Protein AF-A0A1U7VK16-F1 (afdb_monomer_lite)

Structure (mmCIF, N/CA/C/O backbone):
data_AF-A0A1U7VK16-F1
#
_entry.id   AF-A0A1U7VK16-F1
#
loop_
_atom_site.group_PDB
_atom_site.id
_atom_site.type_symbol
_atom_site.label_atom_id
_atom_site.label_alt_id
_atom_site.label_comp_id
_atom_site.label_asym_id
_atom_site.label_entity_id
_atom_site.label_seq_id
_atom_site.pdbx_PDB_ins_code
_atom_site.Cartn_x
_atom_site.Cartn_y
_atom_site.Cartn_z
_atom_site.occupancy
_atom_site.B_iso_or_equiv
_atom_site.auth_seq_id
_atom_site.auth_comp_id
_atom_site.auth_asym_id
_atom_site.auth_atom_id
_atom_site.pdbx_PDB_model_num
ATOM 1 N N . MET A 1 1 ? -46.923 0.189 50.064 1.00 44.00 1 MET A N 1
ATOM 2 C CA . MET A 1 1 ? -45.559 0.011 49.522 1.00 44.00 1 MET A CA 1
ATOM 3 C C . MET A 1 1 ? -45.593 -1.048 48.425 1.00 44.00 1 MET A C 1
ATOM 5 O O . MET A 1 1 ? -45.546 -2.229 48.728 1.00 44.00 1 MET A O 1
ATOM 9 N N . LYS A 1 2 ? -45.774 -0.647 47.163 1.00 47.06 2 LYS A N 1
ATOM 10 C CA . LYS A 1 2 ? -45.795 -1.556 46.005 1.00 47.06 2 LYS A CA 1
ATOM 11 C C . LYS A 1 2 ? -44.626 -1.150 45.110 1.00 47.06 2 LYS A C 1
ATOM 13 O O . LYS A 1 2 ? -44.734 -0.174 44.377 1.00 47.06 2 LYS A O 1
ATOM 18 N N . LYS A 1 3 ? -43.478 -1.817 45.268 1.00 52.41 3 LYS A N 1
ATOM 19 C CA . LYS A 1 3 ? -42.295 -1.621 44.417 1.00 52.41 3 LYS A CA 1
ATOM 20 C C . LYS A 1 3 ? -42.602 -2.268 43.065 1.00 52.41 3 LYS A C 1
ATOM 22 O O . LYS A 1 3 ? -42.338 -3.449 42.871 1.00 52.41 3 LYS A O 1
ATOM 27 N N . GLN A 1 4 ? -43.257 -1.518 42.182 1.00 55.44 4 GLN A N 1
ATOM 28 C CA . GLN A 1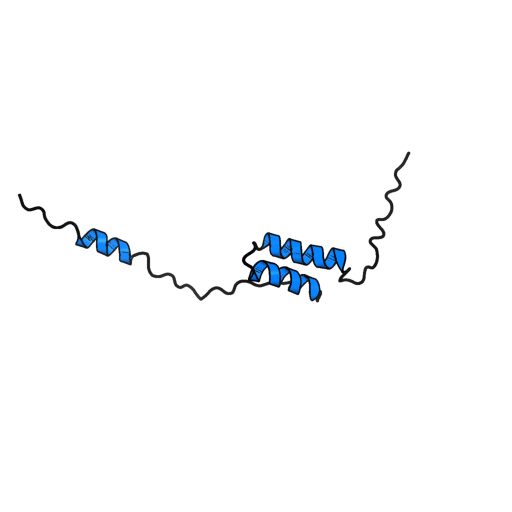 4 ? -43.577 -1.968 40.831 1.00 55.44 4 GLN A CA 1
ATOM 29 C C . GLN A 1 4 ? -42.297 -1.979 39.996 1.00 55.44 4 GLN A C 1
ATOM 31 O O . GLN A 1 4 ? -41.873 -0.961 39.464 1.00 55.44 4 GLN A O 1
ATOM 36 N N . LEU A 1 5 ? -41.671 -3.154 39.983 1.00 58.16 5 LEU A N 1
ATOM 37 C CA . LEU A 1 5 ? -40.919 -3.765 38.890 1.00 58.16 5 LEU A CA 1
ATOM 38 C C . LEU A 1 5 ? -40.596 -2.819 37.712 1.00 58.16 5 LEU A C 1
ATOM 40 O O . LEU A 1 5 ? -41.273 -2.811 36.690 1.00 58.16 5 LEU A O 1
ATOM 44 N N . GLN A 1 6 ? -39.506 -2.063 37.848 1.00 58.22 6 GLN A N 1
ATOM 45 C CA . GLN A 1 6 ? -38.950 -1.151 36.833 1.00 58.22 6 GLN A CA 1
ATOM 46 C C . GLN A 1 6 ? -38.085 -1.878 35.779 1.00 58.22 6 GLN A C 1
ATOM 48 O O . GLN A 1 6 ? -37.375 -1.261 34.991 1.00 58.22 6 GLN A O 1
ATOM 53 N N . VAL A 1 7 ? -38.146 -3.212 35.775 1.00 57.31 7 VAL A N 1
ATOM 54 C CA . VAL A 1 7 ? -37.349 -4.117 34.939 1.00 57.31 7 VAL A CA 1
ATOM 55 C C . VAL A 1 7 ? -37.731 -4.113 33.443 1.00 57.31 7 VAL A C 1
ATOM 57 O O . VAL A 1 7 ? -36.818 -4.246 32.628 1.00 57.31 7 VAL A O 1
ATOM 60 N N . PRO A 1 8 ? -38.998 -3.910 33.005 1.00 54.97 8 PRO A N 1
ATOM 61 C CA . PRO A 1 8 ? -39.321 -4.051 31.582 1.00 54.97 8 PRO A CA 1
ATOM 62 C C . PRO A 1 8 ? -38.795 -2.875 30.746 1.00 54.97 8 PRO A C 1
ATOM 64 O O . PRO A 1 8 ? -38.484 -3.044 29.572 1.00 54.97 8 PRO A O 1
ATOM 67 N N . HIS A 1 9 ? -38.630 -1.697 31.356 1.00 55.59 9 HIS A N 1
ATOM 68 C CA . HIS A 1 9 ? -38.140 -0.499 30.671 1.00 55.59 9 HIS A CA 1
ATOM 69 C C . HIS A 1 9 ? -36.626 -0.545 30.409 1.00 55.59 9 HIS A C 1
ATOM 71 O O . HIS A 1 9 ? -36.146 0.053 29.447 1.00 55.59 9 HIS A O 1
ATOM 77 N N . LEU A 1 10 ? -35.877 -1.272 31.248 1.00 54.38 10 LEU A N 1
ATOM 78 C CA . LEU A 1 10 ? -34.437 -1.467 31.078 1.00 54.38 10 LEU A CA 1
ATOM 79 C C . LEU A 1 10 ? -34.140 -2.475 29.953 1.00 54.38 10 LEU A C 1
ATOM 81 O O . LEU A 1 10 ? -33.206 -2.284 29.182 1.00 54.38 10 LEU A O 1
ATOM 85 N N . LEU A 1 11 ? -34.979 -3.510 29.818 1.00 55.47 11 LEU A N 1
ATOM 86 C CA . LEU A 1 11 ? -34.871 -4.509 28.749 1.00 55.47 11 LEU A CA 1
ATOM 87 C C . LEU A 1 11 ? -35.260 -3.941 27.377 1.00 55.47 11 LEU A C 1
ATOM 89 O O . LEU A 1 11 ? -34.620 -4.262 26.379 1.00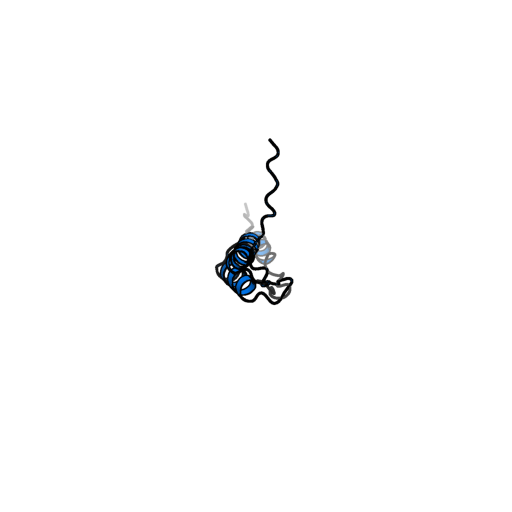 55.47 11 LEU A O 1
ATOM 93 N N . LEU A 1 12 ? -36.256 -3.050 27.325 1.00 54.84 12 LEU A N 1
ATOM 94 C CA . LEU A 1 12 ? -36.654 -2.365 26.090 1.00 54.84 12 LEU A CA 1
ATOM 95 C C . LEU A 1 12 ? -35.543 -1.462 25.533 1.00 54.84 12 LEU A C 1
ATOM 97 O O . LEU A 1 12 ? -35.374 -1.399 24.320 1.00 54.84 12 LEU A O 1
ATOM 101 N N . PHE A 1 13 ? -34.741 -0.823 26.392 1.00 55.28 13 PHE A N 1
ATOM 102 C CA . PHE A 1 13 ? -33.632 0.031 25.949 1.00 55.28 13 PHE A CA 1
ATOM 103 C C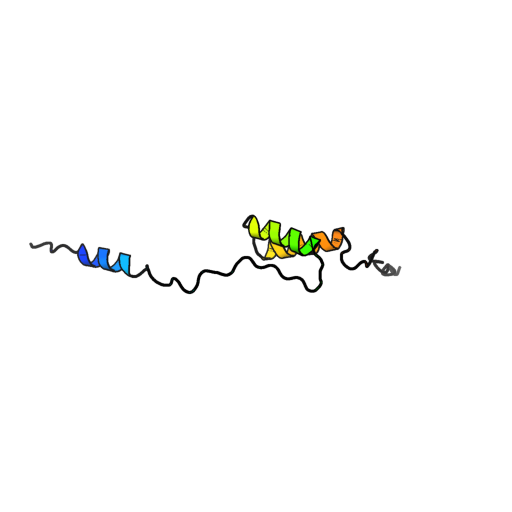 . PHE A 1 13 ? -32.492 -0.770 25.294 1.00 55.28 13 PHE A C 1
ATOM 105 O O . PHE A 1 13 ? -31.828 -0.276 24.388 1.00 55.28 13 PHE A O 1
ATOM 112 N N . SER A 1 14 ? -32.303 -2.034 25.696 1.00 57.69 14 SER A N 1
ATOM 113 C CA . SER A 1 14 ? -31.258 -2.911 25.152 1.00 57.69 14 SER A CA 1
ATOM 114 C C . SER A 1 14 ? -31.518 -3.361 23.711 1.00 57.69 14 SER A C 1
ATOM 116 O O . SER A 1 14 ? -30.561 -3.678 23.010 1.00 57.69 14 SER A O 1
ATOM 118 N N . MET A 1 15 ? -32.778 -3.419 23.260 1.00 55.06 15 MET A N 1
ATOM 119 C CA . MET A 1 15 ? -33.110 -3.874 21.899 1.00 55.06 15 MET A CA 1
ATOM 120 C C . MET A 1 15 ? -33.054 -2.754 20.849 1.00 55.06 15 MET A C 1
ATOM 122 O O . MET A 1 15 ? -33.045 -3.043 19.657 1.00 55.06 15 MET A O 1
ATOM 126 N N . VAL A 1 16 ? -32.968 -1.485 21.263 1.00 57.50 16 VAL A N 1
ATOM 127 C CA . VAL A 1 16 ? -32.988 -0.328 20.344 1.00 57.50 16 VAL A CA 1
ATOM 128 C C . VAL A 1 16 ? -31.626 -0.068 19.674 1.00 57.50 16 VAL A C 1
ATOM 130 O O . VAL A 1 16 ? -31.562 0.670 18.699 1.00 57.50 16 VAL A O 1
ATOM 133 N N . LEU A 1 17 ? -30.539 -0.716 20.111 1.00 57.50 17 LEU A N 1
ATOM 134 C CA . LEU A 1 17 ? -29.218 -0.606 19.463 1.00 57.50 17 LEU A CA 1
ATOM 135 C C . LEU A 1 17 ? -28.954 -1.648 18.359 1.00 57.50 17 LEU A C 1
ATOM 137 O O . LEU A 1 17 ? -27.844 -1.706 17.834 1.00 57.50 17 LEU A O 1
ATOM 141 N N . ALA A 1 18 ? -29.930 -2.484 18.002 1.00 60.50 18 ALA A N 1
ATOM 142 C CA . ALA A 1 18 ? -29.727 -3.579 17.057 1.00 60.50 18 ALA A CA 1
ATOM 143 C C . ALA A 1 18 ? -30.594 -3.421 15.800 1.00 60.50 18 ALA A C 1
ATOM 145 O O . ALA A 1 18 ? -31.570 -4.143 15.646 1.00 60.50 18 ALA A O 1
ATOM 146 N N . SER A 1 19 ? -30.251 -2.481 14.911 1.00 60.06 19 SER A N 1
ATOM 147 C CA . SER A 1 19 ? -30.500 -2.598 13.460 1.00 60.06 19 SER A CA 1
ATOM 148 C C . SER A 1 19 ? -30.049 -1.342 12.708 1.00 60.06 19 SER A C 1
ATOM 150 O O . SER A 1 19 ? -30.842 -0.436 12.496 1.00 60.06 19 SER A O 1
ATOM 152 N N . GLU A 1 20 ? -28.811 -1.352 12.221 1.00 53.84 20 GLU A N 1
ATOM 153 C CA . GLU A 1 20 ? -28.411 -0.711 10.960 1.00 53.84 20 GLU A CA 1
ATOM 154 C C . GLU A 1 20 ? -27.356 -1.642 10.333 1.00 53.84 20 GLU A C 1
ATOM 156 O O . GLU A 1 20 ? -26.161 -1.361 10.338 1.00 53.84 20 GLU A O 1
ATOM 161 N N . ILE A 1 21 ? -27.772 -2.817 9.837 1.00 59.91 21 ILE A N 1
ATOM 162 C CA . ILE A 1 21 ? -26.952 -3.563 8.864 1.00 59.91 21 ILE A CA 1
ATOM 163 C C . ILE A 1 21 ? -27.205 -2.886 7.513 1.00 59.91 21 ILE A C 1
ATOM 165 O O . ILE A 1 21 ? -27.882 -3.417 6.634 1.00 59.91 21 ILE A O 1
ATOM 169 N N . GLY A 1 22 ? -26.722 -1.650 7.384 1.00 58.84 22 GLY A N 1
ATOM 170 C CA . GLY A 1 22 ? -26.535 -1.027 6.084 1.00 58.84 22 GLY A CA 1
ATOM 171 C C . GLY A 1 22 ? -25.465 -1.833 5.357 1.00 58.84 22 GLY A C 1
ATOM 172 O O . GLY A 1 22 ? -24.376 -1.992 5.896 1.00 58.84 22 GLY A O 1
ATOM 173 N N . SER A 1 23 ? -25.827 -2.419 4.212 1.00 59.59 23 SER A N 1
ATOM 174 C CA . SER A 1 23 ? -24.958 -3.037 3.191 1.00 59.59 23 SER A CA 1
ATOM 175 C C . SER A 1 23 ? -23.525 -3.375 3.638 1.0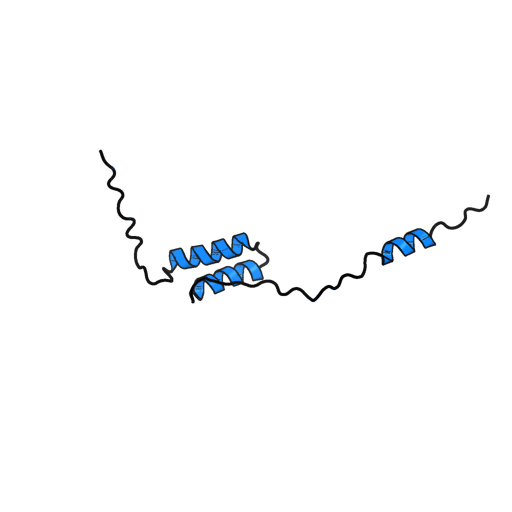0 59.59 23 SER A C 1
ATOM 177 O O . SER A 1 23 ? -22.682 -2.491 3.778 1.00 59.59 23 SER A O 1
ATOM 179 N N . THR A 1 24 ? -23.250 -4.669 3.808 1.00 60.25 24 THR A N 1
ATOM 180 C CA . THR A 1 24 ? -21.946 -5.238 4.178 1.00 60.25 24 THR A CA 1
ATOM 181 C C . THR A 1 24 ? -20.778 -4.583 3.430 1.00 60.25 24 THR A C 1
ATOM 183 O O . THR A 1 24 ? -20.652 -4.707 2.216 1.00 60.25 24 THR A O 1
ATOM 186 N N . LEU A 1 25 ? -19.967 -3.879 4.215 1.00 60.62 25 LEU A N 1
ATOM 187 C CA . LEU A 1 25 ? -18.759 -3.105 3.934 1.00 60.62 25 LEU A CA 1
ATOM 188 C C . LEU A 1 25 ? -17.864 -3.652 2.794 1.00 60.62 25 LEU A C 1
ATOM 190 O O . LEU A 1 25 ? -17.254 -4.708 2.945 1.00 60.62 25 LEU A O 1
ATOM 194 N N . GLU A 1 26 ? -17.692 -2.905 1.697 1.00 71.00 26 GLU A N 1
ATOM 195 C CA . GLU A 1 26 ? -16.625 -3.173 0.714 1.00 71.00 26 GLU A CA 1
ATOM 196 C C . GLU A 1 26 ? -15.301 -2.533 1.149 1.00 71.00 26 GLU A C 1
ATOM 198 O O . GLU A 1 26 ? -14.870 -1.547 0.563 1.00 71.00 26 GLU A O 1
ATOM 203 N N . TYR A 1 27 ? -14.649 -3.069 2.187 1.00 73.00 27 TYR A N 1
ATOM 204 C CA . TYR A 1 27 ? -13.282 -2.668 2.545 1.00 73.00 27 TYR A CA 1
ATOM 205 C C . TYR A 1 27 ? -12.508 -3.821 3.208 1.00 73.00 27 TYR A C 1
ATOM 207 O O . TYR A 1 27 ? -13.103 -4.572 3.983 1.00 73.00 27 TYR A O 1
ATOM 215 N N . PRO A 1 28 ? -11.189 -3.951 2.952 1.00 90.19 28 PRO A N 1
ATOM 216 C CA . PRO A 1 28 ? -10.314 -2.947 2.330 1.00 90.19 28 PRO A CA 1
ATOM 217 C C . PRO A 1 28 ? -10.238 -2.985 0.792 1.00 90.19 28 PRO A C 1
ATOM 219 O O . PRO A 1 28 ? -10.416 -4.027 0.171 1.00 90.19 28 PRO A O 1
ATOM 222 N N . VAL A 1 29 ? -9.926 -1.831 0.181 1.00 93.69 29 VAL A N 1
ATOM 223 C CA . VAL A 1 29 ? -9.656 -1.659 -1.261 1.00 93.69 29 VAL A CA 1
ATOM 224 C C . VAL A 1 29 ? -8.388 -0.823 -1.431 1.00 93.69 29 VAL A C 1
ATOM 226 O O . VAL A 1 29 ? -8.200 0.175 -0.738 1.00 93.69 29 VAL A O 1
ATOM 229 N N . VAL A 1 30 ? -7.528 -1.216 -2.370 1.00 95.62 30 VAL A N 1
ATOM 230 C CA . VAL A 1 30 ? -6.270 -0.529 -2.694 1.00 95.62 30 VAL A CA 1
ATOM 231 C C . VAL A 1 30 ? -6.254 -0.197 -4.182 1.00 95.62 30 VAL A C 1
ATOM 233 O O . VAL A 1 30 ? -6.443 -1.081 -5.016 1.00 95.62 30 VAL A O 1
ATOM 236 N N . ILE A 1 31 ? -6.010 1.070 -4.520 1.00 94.69 31 ILE A N 1
ATOM 237 C CA . ILE A 1 31 ? -5.941 1.565 -5.902 1.00 94.69 31 ILE A CA 1
ATOM 238 C C . ILE A 1 31 ? -4.651 2.372 -6.072 1.00 94.69 31 ILE A C 1
ATOM 240 O O . ILE A 1 31 ? -4.312 3.193 -5.221 1.00 94.69 31 ILE A O 1
ATOM 244 N N . SER A 1 32 ? -3.946 2.154 -7.182 1.00 94.25 32 SER A N 1
ATOM 245 C CA . SER A 1 32 ? -2.777 2.932 -7.605 1.00 94.25 32 SER A CA 1
ATOM 246 C C . SER A 1 32 ? -3.068 3.719 -8.885 1.00 94.25 32 SER A C 1
ATOM 248 O O . SER A 1 32 ? -3.976 3.389 -9.643 1.00 94.25 32 SER A O 1
ATOM 250 N N . THR A 1 33 ? -2.276 4.759 -9.150 1.00 92.31 33 THR A N 1
ATOM 251 C CA . THR A 1 33 ? -2.397 5.603 -10.355 1.00 92.31 33 THR A CA 1
ATOM 252 C C . THR A 1 33 ? -1.969 4.896 -11.648 1.00 92.31 33 THR A C 1
ATOM 254 O O . THR A 1 33 ? -2.453 5.236 -12.722 1.00 92.31 33 THR A O 1
ATOM 257 N N . TRP A 1 34 ? -1.080 3.904 -11.543 1.00 91.19 34 TRP A N 1
ATOM 258 C CA . TRP A 1 34 ? -0.458 3.144 -12.639 1.00 91.19 34 TRP A CA 1
ATOM 259 C C . TRP A 1 34 ? -0.430 1.641 -12.299 1.00 91.19 34 TRP A C 1
ATOM 261 O O . TRP A 1 34 ? -0.650 1.301 -11.130 1.00 91.19 34 TRP A O 1
ATOM 271 N N . PRO A 1 35 ? -0.126 0.719 -13.243 1.00 90.12 35 PRO A N 1
ATOM 272 C CA . PRO A 1 35 ? -0.095 -0.731 -12.989 1.00 90.12 35 PRO A CA 1
ATOM 273 C C . PRO A 1 35 ? 1.147 -1.195 -12.194 1.00 90.12 35 PRO A C 1
ATOM 275 O O . PRO A 1 35 ? 1.818 -2.165 -12.544 1.00 90.12 35 PRO A O 1
ATOM 278 N N . PHE A 1 36 ? 1.465 -0.508 -11.098 1.00 93.75 36 PHE A N 1
ATOM 279 C CA . PHE A 1 36 ? 2.574 -0.819 -10.201 1.00 93.75 36 PHE A CA 1
ATOM 280 C C . PHE A 1 36 ? 2.180 -1.929 -9.226 1.00 93.75 36 PHE A C 1
ATOM 282 O O . PHE A 1 36 ? 1.865 -1.692 -8.058 1.00 93.75 36 PHE A O 1
ATOM 289 N N . LEU A 1 37 ? 2.182 -3.164 -9.729 1.00 93.75 37 LEU A N 1
ATOM 290 C CA . LEU A 1 37 ? 1.685 -4.331 -8.996 1.00 93.75 37 LEU A CA 1
ATOM 291 C C . LEU A 1 37 ? 2.365 -4.524 -7.635 1.00 93.75 37 LEU A C 1
ATOM 293 O O . LEU A 1 37 ? 1.693 -4.887 -6.673 1.00 93.75 37 LEU A O 1
ATOM 297 N N . GLU A 1 38 ? 3.667 -4.249 -7.527 1.00 95.19 38 GLU A N 1
ATOM 298 C CA . GLU A 1 38 ? 4.398 -4.430 -6.268 1.00 95.19 38 GLU A CA 1
ATOM 299 C C . GLU A 1 38 ? 4.001 -3.414 -5.191 1.00 95.19 38 GLU A C 1
ATOM 301 O O . GLU A 1 38 ? 3.902 -3.790 -4.022 1.00 95.19 38 GLU A O 1
ATOM 306 N N . ALA A 1 39 ? 3.680 -2.170 -5.569 1.00 97.00 39 ALA A N 1
ATOM 307 C CA . ALA A 1 39 ? 3.114 -1.198 -4.632 1.00 97.00 39 ALA A CA 1
ATOM 308 C C . ALA A 1 39 ? 1.729 -1.617 -4.155 1.00 97.00 39 ALA A C 1
ATOM 310 O O . ALA A 1 39 ? 1.470 -1.615 -2.954 1.00 97.00 39 ALA A O 1
ATOM 311 N N . VAL A 1 40 ? 0.853 -2.026 -5.078 1.00 97.50 40 VAL A N 1
ATOM 312 C CA . VAL A 1 40 ? -0.502 -2.473 -4.722 1.00 97.50 40 VAL A CA 1
ATOM 313 C C . VAL A 1 40 ? -0.441 -3.692 -3.804 1.00 97.50 40 VAL A C 1
ATOM 315 O O . VAL A 1 40 ? -1.154 -3.745 -2.808 1.00 97.50 40 VAL A O 1
ATOM 318 N N . ARG A 1 41 ? 0.453 -4.651 -4.077 1.00 97.81 41 ARG A N 1
ATOM 319 C CA . ARG A 1 41 ? 0.659 -5.828 -3.220 1.00 97.81 41 ARG A CA 1
ATOM 320 C C . ARG A 1 41 ? 1.185 -5.457 -1.836 1.00 97.81 41 ARG A C 1
ATOM 322 O O . ARG A 1 41 ? 0.750 -6.058 -0.859 1.00 97.81 41 ARG A O 1
ATOM 329 N N . ALA A 1 42 ? 2.117 -4.509 -1.735 1.00 98.31 42 ALA A N 1
ATOM 330 C CA . ALA A 1 42 ? 2.632 -4.046 -0.447 1.00 98.31 42 ALA A CA 1
ATOM 331 C C . ALA A 1 42 ? 1.546 -3.350 0.383 1.00 98.31 42 ALA A C 1
ATOM 333 O O . ALA A 1 42 ? 1.326 -3.728 1.532 1.00 98.31 42 ALA A O 1
ATOM 334 N N . ALA A 1 43 ? 0.803 -2.430 -0.231 1.00 98.25 43 ALA A N 1
ATOM 335 C CA . ALA A 1 43 ? -0.329 -1.761 0.397 1.00 98.25 43 ALA A CA 1
ATOM 336 C C . ALA A 1 43 ? -1.437 -2.747 0.810 1.00 98.25 43 ALA A C 1
ATOM 338 O O . ALA A 1 43 ? -1.958 -2.653 1.920 1.00 98.25 43 ALA A O 1
ATOM 339 N N . TRP A 1 44 ? -1.753 -3.738 -0.036 1.00 97.81 44 TRP A N 1
ATOM 340 C CA . TRP A 1 44 ? -2.728 -4.782 0.290 1.00 97.81 44 TRP A CA 1
ATOM 341 C C . TRP A 1 44 ? -2.303 -5.586 1.517 1.00 97.81 44 TRP A C 1
ATOM 343 O O . TRP A 1 44 ? -3.088 -5.737 2.442 1.00 97.81 44 TRP A O 1
ATOM 353 N N . ARG A 1 45 ? -1.047 -6.049 1.574 1.00 98.38 45 ARG A N 1
ATOM 354 C CA . ARG A 1 45 ? -0.538 -6.791 2.740 1.00 98.38 45 ARG A CA 1
ATOM 355 C C . ARG A 1 45 ? -0.659 -5.992 4.036 1.00 98.38 45 ARG A C 1
ATOM 357 O O . ARG A 1 45 ? -0.979 -6.577 5.065 1.00 98.38 45 ARG A O 1
ATOM 364 N N . ALA A 1 46 ? -0.407 -4.685 3.996 1.00 98.31 46 ALA A N 1
ATOM 365 C CA . ALA A 1 46 ? -0.539 -3.828 5.168 1.00 98.31 46 ALA A CA 1
ATOM 366 C C . ALA A 1 46 ? -2.002 -3.733 5.631 1.00 98.31 46 ALA A C 1
ATOM 368 O O . ALA A 1 46 ? -2.309 -4.048 6.780 1.00 98.31 46 ALA A O 1
ATOM 369 N N . VAL A 1 47 ? -2.927 -3.372 4.739 1.00 97.00 47 VAL A N 1
ATOM 370 C CA . VAL A 1 47 ? -4.335 -3.211 5.133 1.00 97.00 47 VAL A CA 1
ATOM 371 C C . VAL A 1 47 ? -5.002 -4.547 5.499 1.00 97.00 47 VAL A C 1
ATOM 373 O O . VAL A 1 47 ? -5.789 -4.596 6.439 1.00 97.00 47 VAL A O 1
ATOM 376 N N . ASP A 1 48 ? -4.631 -5.645 4.832 1.00 96.31 48 ASP A N 1
ATOM 377 C CA . ASP A 1 48 ? -5.093 -7.009 5.139 1.00 96.31 48 ASP A CA 1
ATOM 378 C C . ASP A 1 48 ? -4.568 -7.504 6.498 1.00 96.31 48 ASP A C 1
ATOM 380 O O . ASP A 1 48 ? -5.246 -8.241 7.209 1.00 96.31 48 ASP A O 1
ATOM 384 N N . SER A 1 49 ? -3.396 -7.019 6.927 1.00 96.50 49 SER A N 1
ATOM 385 C CA . SER A 1 49 ? -2.855 -7.284 8.270 1.00 96.50 49 SER A CA 1
ATOM 386 C C . SER A 1 49 ? -3.480 -6.408 9.368 1.00 96.50 49 SER A C 1
ATOM 388 O O . SER A 1 49 ? -3.055 -6.479 10.521 1.00 96.50 49 SER A O 1
ATOM 390 N N . GLY A 1 50 ? -4.472 -5.575 9.037 1.00 94.94 50 GLY A N 1
ATOM 391 C CA . GLY A 1 50 ? -5.157 -4.699 9.988 1.00 94.94 50 GLY A CA 1
ATOM 392 C C . GLY A 1 50 ? -4.440 -3.377 10.274 1.00 94.94 50 GLY A C 1
ATOM 393 O O . GLY A 1 50 ? -4.811 -2.687 11.225 1.00 94.94 50 GLY A O 1
ATOM 394 N N . PHE A 1 51 ? -3.427 -3.008 9.479 1.00 97.50 51 PHE A N 1
ATOM 395 C CA . PHE A 1 51 ? -2.820 -1.680 9.572 1.00 97.50 51 PHE A CA 1
ATOM 396 C C . PHE A 1 51 ? -3.752 -0.595 9.027 1.00 97.50 51 PHE A C 1
ATOM 398 O O . PHE A 1 51 ? -4.727 -0.863 8.318 1.00 97.50 51 PHE A O 1
ATOM 405 N N . SER A 1 52 ? -3.456 0.659 9.371 1.00 97.25 52 SER A N 1
ATOM 406 C CA . SER A 1 52 ? -4.276 1.780 8.929 1.00 97.25 52 SER A CA 1
ATOM 407 C C . SER A 1 52 ? -4.169 1.995 7.415 1.00 97.25 52 SER A C 1
ATOM 409 O O . SER A 1 52 ? -3.199 1.600 6.767 1.00 97.25 52 SER A O 1
ATOM 411 N N . ALA A 1 53 ? -5.148 2.695 6.837 1.00 96.94 53 ALA A N 1
ATOM 412 C CA . ALA A 1 53 ? -5.082 3.096 5.431 1.00 96.94 53 ALA A CA 1
ATOM 413 C C . ALA A 1 53 ? -3.831 3.943 5.121 1.00 96.94 53 ALA A C 1
ATOM 415 O O . ALA A 1 53 ? -3.279 3.847 4.029 1.00 96.94 53 ALA A O 1
ATOM 416 N N . VAL A 1 54 ? -3.363 4.743 6.087 1.00 98.25 54 VAL A N 1
ATOM 417 C CA . VAL A 1 54 ? -2.137 5.544 5.954 1.00 98.25 54 VAL A CA 1
ATOM 418 C C . VAL A 1 54 ? -0.915 4.635 5.873 1.00 98.25 54 VAL A C 1
ATOM 420 O O . VAL A 1 54 ? -0.106 4.803 4.966 1.00 98.25 54 VAL A O 1
ATOM 423 N N . ASP A 1 55 ? -0.815 3.637 6.752 1.00 98.38 55 ASP A N 1
ATOM 424 C CA . ASP A 1 55 ? 0.287 2.667 6.724 1.00 98.38 55 ASP A CA 1
ATOM 425 C C . ASP A 1 55 ? 0.307 1.893 5.401 1.00 98.38 55 ASP A C 1
ATOM 427 O O . ASP A 1 55 ? 1.365 1.696 4.810 1.00 98.38 55 ASP A O 1
ATOM 431 N N . ALA A 1 56 ? -0.866 1.518 4.879 1.00 98.19 56 ALA A N 1
ATOM 432 C CA . ALA A 1 56 ? -0.976 0.864 3.580 1.00 98.19 56 ALA A CA 1
ATOM 433 C C . ALA A 1 56 ? -0.473 1.745 2.427 1.00 98.19 56 ALA A C 1
ATOM 435 O O . ALA A 1 56 ? 0.253 1.263 1.556 1.00 98.19 56 ALA A O 1
ATOM 436 N N . VAL A 1 57 ? -0.802 3.040 2.434 1.00 98.06 57 VAL A N 1
ATOM 437 C CA . VAL A 1 57 ? -0.268 3.999 1.454 1.00 98.06 57 VAL A CA 1
ATOM 438 C C . VAL A 1 57 ? 1.251 4.120 1.582 1.00 98.06 57 VAL A C 1
ATOM 440 O O . VAL A 1 57 ? 1.944 4.069 0.567 1.00 98.06 57 VAL A O 1
ATOM 443 N N . VAL A 1 58 ? 1.776 4.233 2.806 1.00 98.44 58 VAL A N 1
ATOM 444 C CA . VAL A 1 58 ? 3.221 4.340 3.060 1.00 98.44 58 VAL A CA 1
ATOM 445 C C . VAL A 1 58 ? 3.953 3.099 2.552 1.00 98.44 58 VAL A C 1
ATOM 447 O O . VAL A 1 58 ? 4.881 3.234 1.759 1.00 98.44 58 VAL A O 1
ATOM 450 N N . GLU A 1 59 ? 3.503 1.896 2.911 1.00 98.44 59 GLU A N 1
ATOM 451 C CA . GLU A 1 59 ? 4.117 0.643 2.453 1.00 98.44 59 GLU A CA 1
ATOM 452 C C . GLU A 1 59 ? 4.078 0.496 0.923 1.00 98.44 59 GLU A C 1
ATOM 454 O O . GLU A 1 59 ? 5.072 0.102 0.306 1.00 98.44 59 GLU A O 1
ATOM 459 N N . GLY A 1 60 ? 2.962 0.866 0.284 1.00 97.50 60 GLY A N 1
ATOM 460 C CA . GLY A 1 60 ? 2.839 0.869 -1.174 1.00 97.50 60 GLY A CA 1
ATOM 461 C C . GLY A 1 60 ? 3.807 1.840 -1.856 1.00 97.50 60 GLY A C 1
ATOM 462 O O . GLY A 1 60 ? 4.561 1.445 -2.749 1.00 97.50 60 GLY A O 1
ATOM 463 N N . CYS A 1 61 ? 3.831 3.103 -1.424 1.00 96.69 61 CYS A N 1
ATOM 464 C CA . CYS A 1 61 ? 4.721 4.127 -1.975 1.00 96.69 61 CYS A CA 1
ATOM 465 C C . CYS A 1 61 ? 6.198 3.783 -1.744 1.00 96.69 61 CYS A C 1
ATOM 467 O O . CYS A 1 61 ? 6.987 3.823 -2.690 1.00 96.69 61 CYS A O 1
ATOM 469 N N . SER A 1 62 ? 6.560 3.342 -0.537 1.00 97.44 62 SER A N 1
ATOM 470 C CA . SER A 1 62 ? 7.926 2.927 -0.205 1.00 97.44 62 SER A CA 1
ATOM 471 C C . SER A 1 62 ? 8.394 1.720 -1.017 1.00 97.44 62 SER A C 1
ATOM 473 O O . SER A 1 62 ? 9.570 1.641 -1.379 1.00 97.44 62 SER A O 1
ATOM 475 N N . ALA A 1 63 ? 7.505 0.774 -1.338 1.00 95.88 63 ALA A N 1
ATOM 476 C CA . ALA A 1 63 ? 7.839 -0.311 -2.255 1.00 95.88 63 ALA A CA 1
ATOM 477 C C . ALA A 1 63 ? 8.194 0.231 -3.648 1.00 95.88 63 ALA A C 1
ATOM 479 O O . ALA A 1 63 ? 9.190 -0.201 -4.228 1.00 95.88 63 ALA A O 1
ATOM 480 N N . CYS A 1 64 ? 7.451 1.216 -4.161 1.00 93.88 64 CYS A N 1
ATOM 481 C CA . CYS A 1 64 ? 7.768 1.803 -5.461 1.00 93.88 64 CYS A CA 1
ATOM 482 C C . CYS A 1 64 ? 9.006 2.688 -5.491 1.00 93.88 64 CYS A C 1
ATOM 484 O O . CYS A 1 64 ? 9.717 2.661 -6.493 1.00 93.88 64 CYS A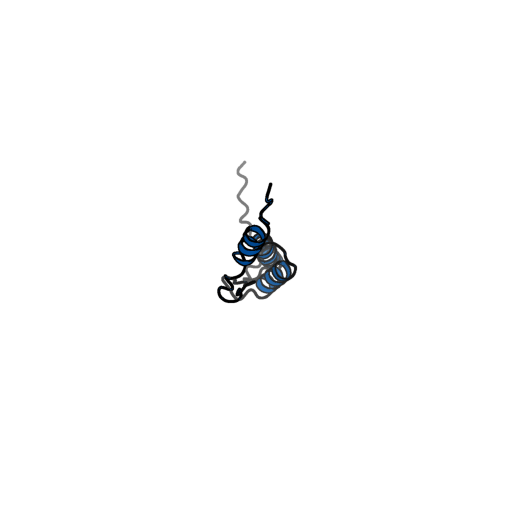 O 1
ATOM 486 N N . GLU A 1 65 ? 9.313 3.414 -4.421 1.00 93.62 65 GLU A N 1
ATOM 487 C CA . GLU A 1 65 ? 10.576 4.153 -4.304 1.00 93.62 65 GLU A CA 1
ATOM 488 C C . GLU A 1 65 ? 11.779 3.202 -4.380 1.00 93.62 65 GLU A C 1
ATOM 490 O O . GLU A 1 65 ? 12.749 3.466 -5.093 1.00 93.62 65 GLU A O 1
ATOM 495 N N . LYS A 1 66 ? 11.690 2.047 -3.705 1.00 93.19 66 LYS A N 1
ATOM 496 C CA . LYS A 1 66 ? 12.738 1.013 -3.714 1.00 93.19 66 LYS A CA 1
ATOM 497 C C . LYS A 1 66 ? 12.850 0.311 -5.068 1.00 93.19 66 LYS A C 1
ATOM 499 O O . LYS A 1 66 ? 13.955 0.119 -5.568 1.00 93.19 66 LYS A O 1
ATOM 504 N N . LEU A 1 67 ? 11.717 -0.095 -5.643 1.00 90.19 67 LEU A N 1
ATOM 505 C CA . LEU A 1 67 ? 11.660 -0.910 -6.862 1.00 90.19 67 LEU A CA 1
ATOM 506 C C . LEU A 1 67 ? 11.720 -0.094 -8.150 1.00 90.19 67 LEU A C 1
ATOM 508 O O . LEU A 1 67 ? 11.920 -0.673 -9.215 1.00 90.19 67 LEU A O 1
ATOM 512 N N . ARG A 1 68 ? 11.559 1.230 -8.057 1.00 89.12 68 ARG A N 1
ATOM 513 C CA . ARG A 1 68 ? 11.552 2.143 -9.203 1.00 89.12 68 ARG A CA 1
ATOM 514 C C . ARG A 1 68 ? 10.486 1.742 -10.227 1.00 89.12 68 ARG A C 1
ATOM 516 O O . ARG A 1 68 ? 10.778 1.483 -11.391 1.00 89.12 68 ARG A O 1
ATOM 523 N N . CYS A 1 69 ? 9.244 1.634 -9.748 1.00 82.88 69 CYS A N 1
ATOM 524 C CA . CYS A 1 69 ? 8.121 1.003 -10.455 1.00 82.88 69 CYS A CA 1
ATOM 525 C C . CYS A 1 69 ? 7.796 1.565 -11.847 1.00 82.88 69 CYS A C 1
ATOM 527 O O . CYS A 1 69 ? 7.196 0.863 -12.656 1.00 82.88 69 CYS A O 1
ATOM 529 N N . ASP A 1 70 ? 8.139 2.820 -12.120 1.00 76.56 70 ASP A N 1
ATOM 530 C CA . ASP A 1 70 ? 7.896 3.488 -13.400 1.00 76.56 70 ASP A CA 1
ATOM 531 C C . ASP A 1 70 ? 9.069 3.351 -14.380 1.00 76.56 70 ASP A C 1
ATOM 533 O O . ASP A 1 70 ? 9.038 3.921 -15.469 1.00 76.56 70 ASP A O 1
ATOM 537 N N . GLY A 1 71 ? 10.122 2.617 -14.009 1.00 67.06 71 GLY A N 1
ATOM 538 C CA . GLY A 1 71 ? 11.323 2.525 -14.824 1.00 67.06 71 GLY A CA 1
ATOM 539 C C . GLY A 1 71 ? 12.047 3.863 -14.974 1.00 67.06 71 GLY A C 1
ATOM 540 O O . GLY A 1 71 ? 13.015 3.925 -15.734 1.00 67.06 71 GLY A O 1
ATOM 541 N N . THR A 1 72 ? 11.676 4.907 -14.215 1.00 56.66 72 THR A N 1
ATOM 542 C CA . THR A 1 72 ? 12.630 5.964 -13.893 1.00 56.66 72 THR A CA 1
ATOM 543 C C . THR A 1 72 ? 13.639 5.262 -13.012 1.00 56.66 72 THR A C 1
ATOM 545 O O . THR A 1 72 ? 13.453 5.121 -11.822 1.00 56.66 72 THR A O 1
ATOM 548 N N . GLY A 1 73 ? 14.633 4.608 -13.599 1.00 53.34 73 GLY A N 1
ATOM 549 C CA . GLY A 1 73 ? 15.897 4.275 -12.963 1.00 53.34 73 GLY A CA 1
ATOM 550 C C . GLY A 1 73 ? 16.592 5.600 -12.681 1.00 53.34 73 GLY A C 1
ATOM 551 O O . GLY A 1 73 ? 16.581 6.444 -13.559 1.00 53.34 73 GLY A O 1
ATOM 552 N N . VAL A 1 74 ? 17.152 5.782 -11.488 1.00 47.97 74 VAL A N 1
ATOM 553 C CA . VAL A 1 74 ? 17.683 7.039 -10.938 1.00 47.97 74 VAL A CA 1
ATOM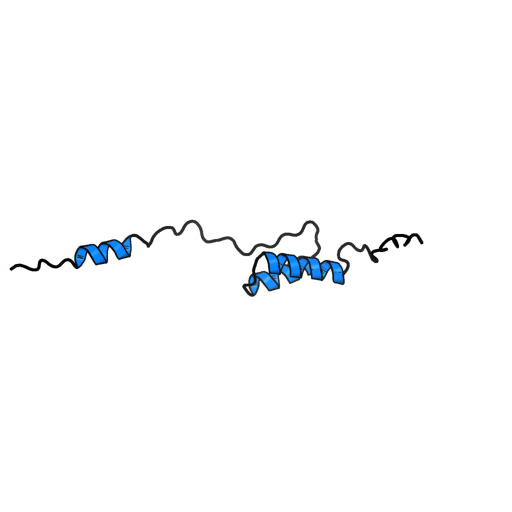 554 C C . VAL A 1 74 ? 16.657 8.168 -10.756 1.00 47.97 74 VAL A C 1
ATOM 556 O O . VAL A 1 74 ? 16.129 8.764 -11.684 1.00 47.97 74 VAL A O 1
ATOM 559 N N . TYR A 1 75 ? 16.442 8.564 -9.497 1.00 47.25 75 TYR A N 1
ATOM 560 C CA . TYR A 1 75 ? 16.494 9.990 -9.257 1.00 47.25 75 TYR A CA 1
ATOM 561 C C . TYR A 1 75 ? 17.920 10.300 -9.688 1.00 47.25 75 TYR A C 1
ATOM 563 O O . TYR A 1 75 ? 18.871 10.036 -8.952 1.00 47.25 75 TYR A O 1
ATOM 571 N N . GLU A 1 76 ? 18.084 10.832 -10.892 1.00 48.84 76 GLU A N 1
ATOM 572 C CA . GLU A 1 76 ? 18.948 11.984 -10.938 1.00 48.84 76 GLU A CA 1
ATOM 573 C C . GLU A 1 76 ? 18.274 12.950 -9.964 1.00 48.84 76 GLU A C 1
ATOM 575 O O . GLU A 1 76 ? 17.343 13.681 -10.296 1.00 48.84 76 GLU A O 1
ATOM 580 N N . VAL A 1 77 ? 18.656 12.834 -8.685 1.00 52.09 77 VAL A N 1
ATOM 581 C CA . VAL A 1 77 ? 18.632 13.975 -7.797 1.00 52.09 77 VAL A CA 1
ATOM 582 C C . VAL A 1 77 ? 19.484 14.927 -8.596 1.00 52.09 77 VAL A C 1
ATOM 584 O O . VAL A 1 77 ? 20.701 14.752 -8.623 1.00 52.09 77 VAL A O 1
ATOM 587 N N . ILE A 1 78 ? 18.853 15.797 -9.388 1.00 58.06 78 ILE A N 1
ATOM 588 C CA . ILE A 1 78 ? 19.567 16.866 -10.066 1.00 58.06 78 ILE A CA 1
ATOM 589 C C . ILE A 1 78 ? 20.381 17.460 -8.928 1.00 58.06 78 ILE A C 1
ATOM 591 O O . ILE A 1 78 ? 19.755 17.898 -7.955 1.00 58.06 78 ILE A O 1
ATOM 595 N N . PRO A 1 79 ? 21.726 17.370 -8.942 1.00 56.50 79 PRO A N 1
ATOM 596 C CA . PRO A 1 79 ? 22.497 17.924 -7.857 1.00 56.50 79 PRO A CA 1
ATOM 597 C C . PRO A 1 79 ? 22.100 19.389 -7.843 1.00 56.50 79 PRO A C 1
ATOM 599 O O . PRO A 1 79 ? 22.382 20.115 -8.802 1.00 56.50 79 PRO A O 1
ATOM 602 N N . SER A 1 80 ? 21.363 19.823 -6.817 1.00 54.69 80 SER A N 1
ATOM 603 C CA . SER A 1 80 ? 21.231 21.245 -6.584 1.00 54.69 80 SER A CA 1
ATOM 604 C C . SER A 1 80 ? 22.674 21.681 -6.416 1.00 54.69 80 SER A C 1
ATOM 606 O O . SER A 1 80 ? 23.382 21.192 -5.533 1.00 54.69 80 SER A O 1
ATOM 608 N N . LYS A 1 81 ? 23.183 22.474 -7.366 1.00 57.34 81 LYS A N 1
ATOM 609 C CA . LYS A 1 81 ? 24.502 23.065 -7.200 1.00 57.34 81 LYS A CA 1
ATOM 610 C C . LYS A 1 81 ? 24.443 23.767 -5.851 1.00 57.34 81 LYS A C 1
ATOM 612 O O . LYS A 1 81 ? 23.726 24.753 -5.710 1.00 57.34 81 LYS A O 1
ATOM 617 N N . SER A 1 82 ? 25.142 23.221 -4.860 1.00 59.81 82 SER A N 1
ATOM 618 C CA . SER A 1 82 ? 25.432 23.936 -3.632 1.00 59.81 82 SER A CA 1
ATOM 619 C C . SER A 1 82 ? 26.302 25.100 -4.074 1.00 59.81 82 SER A C 1
ATOM 621 O O . SER A 1 82 ? 27.489 24.917 -4.344 1.00 59.81 82 SER A O 1
ATOM 623 N N . SER A 1 83 ? 25.680 26.259 -4.287 1.00 57.53 83 SER A N 1
ATOM 624 C CA . SER A 1 83 ? 26.411 27.495 -4.518 1.00 57.53 83 SER A CA 1
ATOM 625 C C . SER A 1 83 ? 27.250 27.734 -3.273 1.00 57.53 83 SER A C 1
ATOM 627 O O . SER A 1 83 ? 26.700 27.834 -2.177 1.00 57.53 83 SER A O 1
ATOM 629 N N . ASN A 1 84 ? 28.568 27.752 -3.451 1.00 58.09 84 ASN A N 1
ATOM 630 C CA . ASN A 1 84 ? 29.427 28.539 -2.576 1.00 58.09 84 ASN A CA 1
ATOM 631 C C . ASN A 1 84 ? 29.146 30.025 -2.843 1.00 58.09 84 ASN A C 1
ATOM 633 O O . ASN A 1 84 ? 28.765 30.331 -4.003 1.00 58.09 84 ASN A O 1
#

Secondary structure (DSSP, 8-state):
------HHHHHHHHHTT-----S---------SS--HHHHHHHHHHHHTT--HHHHHHHHHHHHHHHTTTS-------------

Organism: Nicotiana sylvestris (NCBI:txid4096)

Sequence (84 aa):
MKKQLQVPHLLLFSMVLASEIGSTLEYPVVISTWPFLEAVRAAWRAVDSGFSAVDAVVEGCSACEKLRCDGTGVYEVIPSKSSN

InterPro domains:
  IPR029055 Nucleophile aminohydrolases, N-terminal [SSF56235] (26-74)

Foldseek 3Di:
DDPPDPPVVVVVVVPVVPDDPPDDDPDDDFDDPDPQVQLSVQLCVQVVVVHDNVVSNVRSVVSCVVVVSVPPPDPPPVPPPPDD

Radius of gyration: 26.67 Å; chains: 1; bounding box: 75×36×64 Å

pLDDT: mean 76.25, std 19.74, range [44.0, 98.44]